Protein AF-A0A089NQ93-F1 (afdb_monomer_lite)

Organism: NCBI:txid693986

Radius of gyration: 28.41 Å; chains: 1; bounding box: 73×23×87 Å

Structure (mmCIF, N/CA/C/O backbone):
data_AF-A0A089NQ93-F1
#
_entry.id   AF-A0A089NQ93-F1
#
loop_
_atom_site.group_PDB
_atom_site.id
_atom_site.type_symbol
_atom_site.label_atom_id
_atom_site.label_alt_id
_atom_site.label_comp_id
_atom_site.label_asym_id
_atom_site.label_entity_id
_atom_site.label_seq_id
_atom_site.pdbx_PDB_ins_code
_atom_site.Cartn_x
_atom_site.Cartn_y
_atom_site.Cartn_z
_atom_site.occupancy
_atom_site.B_iso_or_equiv
_atom_site.auth_seq_id
_atom_site.auth_comp_id
_atom_site.auth_asym_id
_atom_site.auth_atom_id
_atom_site.pdbx_PDB_model_num
ATOM 1 N N . MET A 1 1 ? 27.176 -4.478 15.803 1.00 37.62 1 MET A N 1
ATOM 2 C CA . MET A 1 1 ? 27.170 -5.011 14.424 1.00 37.62 1 MET A CA 1
ATOM 3 C C . MET A 1 1 ? 25.732 -5.351 14.060 1.00 37.62 1 MET A C 1
ATOM 5 O O . MET A 1 1 ? 25.239 -6.373 14.512 1.00 37.62 1 MET A O 1
ATOM 9 N N . ALA A 1 2 ? 25.016 -4.459 13.369 1.00 42.62 2 ALA A N 1
ATOM 10 C CA . ALA A 1 2 ? 23.632 -4.714 12.964 1.00 42.62 2 ALA A CA 1
ATOM 11 C C . ALA A 1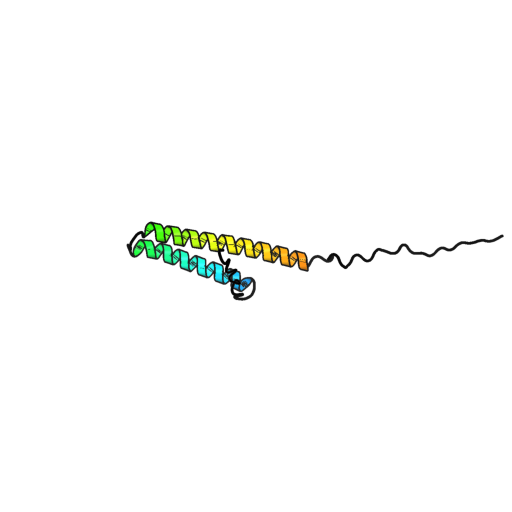 2 ? 23.646 -5.522 11.661 1.00 42.62 2 ALA A C 1
ATOM 13 O O . ALA A 1 2 ? 24.119 -5.026 10.639 1.00 42.62 2 ALA A O 1
ATOM 14 N N . SER A 1 3 ? 23.181 -6.773 11.705 1.00 39.16 3 SER A N 1
ATOM 15 C CA . SER A 1 3 ? 22.995 -7.586 10.506 1.00 39.16 3 SER A CA 1
ATOM 16 C C . SER A 1 3 ? 21.899 -6.950 9.658 1.00 39.16 3 SER A C 1
ATOM 18 O O . SER A 1 3 ? 20.719 -7.010 10.005 1.00 39.16 3 SER A O 1
ATOM 20 N N . VAL A 1 4 ? 22.282 -6.320 8.552 1.00 48.22 4 VAL A N 1
ATOM 21 C CA . VAL A 1 4 ? 21.338 -5.951 7.502 1.00 48.22 4 VAL A CA 1
ATOM 22 C C . VAL A 1 4 ? 20.959 -7.253 6.812 1.00 48.22 4 VAL A C 1
ATOM 24 O O . VAL A 1 4 ? 21.656 -7.719 5.913 1.00 48.22 4 VAL A O 1
ATOM 27 N N . THR A 1 5 ? 19.883 -7.886 7.273 1.00 48.00 5 THR A N 1
ATOM 28 C CA . THR A 1 5 ? 19.206 -8.916 6.494 1.00 48.00 5 THR A CA 1
ATOM 29 C C . THR A 1 5 ? 18.616 -8.213 5.281 1.00 48.00 5 THR A C 1
ATOM 31 O O . THR A 1 5 ? 17.551 -7.601 5.327 1.00 48.00 5 THR A O 1
ATOM 34 N N . LEU A 1 6 ? 19.373 -8.225 4.186 1.00 45.66 6 LEU A N 1
ATOM 35 C CA . LEU A 1 6 ? 18.878 -7.839 2.878 1.00 45.66 6 LEU A CA 1
ATOM 36 C C . LEU A 1 6 ? 17.927 -8.956 2.437 1.00 45.66 6 LEU A C 1
ATOM 38 O O . LEU A 1 6 ? 18.309 -9.851 1.689 1.00 45.66 6 LEU A O 1
ATOM 42 N N . GLU A 1 7 ? 16.718 -8.955 3.003 1.00 50.00 7 GLU A N 1
ATOM 43 C CA . GLU A 1 7 ? 15.612 -9.811 2.587 1.00 50.00 7 GLU A CA 1
ATOM 44 C C . GLU A 1 7 ? 15.480 -9.648 1.074 1.00 50.00 7 GLU A C 1
ATOM 46 O O . GLU A 1 7 ? 15.083 -8.591 0.575 1.00 50.00 7 GLU A O 1
ATOM 51 N N . LYS A 1 8 ? 15.904 -10.677 0.335 1.00 43.81 8 LYS A N 1
ATOM 52 C CA . LYS A 1 8 ? 15.746 -10.730 -1.112 1.00 43.81 8 LYS A CA 1
ATOM 53 C C . LYS A 1 8 ? 14.245 -10.599 -1.361 1.00 43.81 8 LYS A C 1
ATOM 55 O O . LYS A 1 8 ? 13.510 -11.477 -0.903 1.00 43.81 8 LYS A O 1
ATOM 60 N N . PRO A 1 9 ? 13.764 -9.530 -2.027 1.00 54.28 9 PRO A N 1
ATOM 61 C CA . PRO A 1 9 ? 12.345 -9.397 -2.296 1.00 54.28 9 PRO A CA 1
ATOM 62 C C . PRO A 1 9 ? 11.924 -10.658 -3.038 1.00 54.28 9 PRO A C 1
ATOM 64 O O . PRO A 1 9 ? 12.507 -10.970 -4.078 1.00 54.28 9 PRO A O 1
ATOM 67 N N . LEU A 1 10 ? 10.992 -11.420 -2.459 1.00 52.56 10 LEU A N 1
ATOM 68 C CA . LEU A 1 10 ? 10.421 -12.593 -3.107 1.00 52.56 10 LEU A CA 1
ATOM 69 C C . LEU A 1 10 ? 10.014 -12.165 -4.517 1.00 52.56 10 LEU A C 1
ATOM 71 O O . LEU A 1 10 ? 9.213 -11.240 -4.671 1.00 52.56 10 LEU A O 1
ATOM 75 N N . ASP A 1 11 ? 10.613 -12.784 -5.534 1.00 51.03 11 ASP A N 1
ATOM 76 C CA . ASP A 1 11 ? 10.306 -12.490 -6.930 1.00 51.03 11 ASP A CA 1
ATOM 77 C C . ASP A 1 11 ? 8.944 -13.111 -7.252 1.00 51.03 11 ASP A C 1
ATOM 79 O O . ASP A 1 11 ? 8.823 -14.180 -7.845 1.00 51.03 11 ASP A O 1
ATOM 83 N N . VAL A 1 12 ? 7.884 -12.480 -6.744 1.00 53.34 12 VAL A N 1
ATOM 84 C CA . VAL A 1 12 ? 6.493 -12.879 -6.959 1.00 53.34 12 VAL A CA 1
ATOM 85 C C . VAL A 1 12 ? 6.050 -12.397 -8.338 1.00 53.34 12 VAL A C 1
ATOM 87 O O . VAL A 1 12 ? 5.239 -11.481 -8.491 1.00 53.34 12 VAL A O 1
ATOM 90 N N . GLY A 1 13 ? 6.633 -13.033 -9.354 1.00 54.38 13 GLY A N 1
ATOM 91 C CA . GLY A 1 13 ? 6.341 -12.878 -10.773 1.00 54.38 13 GLY A CA 1
ATOM 92 C C . GLY A 1 13 ? 6.759 -11.536 -11.388 1.00 54.38 13 GLY A C 1
ATOM 93 O O . GLY A 1 13 ? 7.153 -10.585 -10.712 1.00 54.38 13 GLY A O 1
ATOM 94 N N . GLY A 1 14 ? 6.632 -11.464 -12.715 1.00 62.78 14 GLY A N 1
ATOM 95 C CA . GLY A 1 14 ? 7.024 -10.310 -13.520 1.00 62.78 14 GLY A CA 1
ATOM 96 C C . GLY A 1 14 ? 6.330 -8.974 -13.170 1.00 62.78 14 GLY A C 1
ATOM 97 O O . GLY A 1 14 ? 5.508 -8.860 -12.264 1.00 62.78 14 GLY A O 1
ATOM 98 N N . PRO A 1 15 ? 6.617 -7.898 -13.919 1.00 64.31 15 PRO A N 1
ATOM 99 C CA . PRO A 1 15 ? 6.168 -6.538 -13.586 1.00 64.31 15 PRO A CA 1
ATOM 100 C C . PRO A 1 15 ? 4.653 -6.380 -13.337 1.00 64.31 15 PRO A C 1
ATOM 102 O O . PRO A 1 15 ? 4.243 -5.581 -12.491 1.00 64.31 15 PRO A O 1
ATOM 105 N N . LEU A 1 16 ? 3.818 -7.157 -14.039 1.00 63.66 16 LEU A N 1
ATOM 106 C CA . LEU A 1 16 ? 2.360 -7.166 -13.867 1.00 63.66 16 LEU A CA 1
ATOM 107 C C . LEU A 1 16 ? 1.919 -7.758 -12.521 1.00 63.66 16 LEU A C 1
ATOM 109 O O . LEU A 1 16 ? 1.028 -7.192 -11.883 1.00 63.66 16 LEU A O 1
ATOM 113 N N . SER A 1 17 ? 2.552 -8.833 -12.047 1.00 78.50 17 SER A N 1
ATOM 114 C CA . SER A 1 17 ? 2.215 -9.423 -10.746 1.00 78.50 17 SER A CA 1
ATOM 115 C C . SER A 1 17 ? 2.703 -8.550 -9.593 1.00 78.50 17 SER A C 1
ATOM 117 O O . SER A 1 17 ? 1.980 -8.409 -8.609 1.00 78.50 17 SER A O 1
ATOM 119 N N . ARG A 1 18 ? 3.832 -7.840 -9.743 1.00 82.19 18 ARG A N 1
ATOM 120 C CA . ARG A 1 18 ? 4.275 -6.838 -8.752 1.00 82.19 18 ARG A CA 1
ATOM 121 C C . ARG A 1 18 ? 3.281 -5.686 -8.602 1.00 82.19 18 ARG A C 1
ATOM 123 O O . ARG A 1 18 ? 2.938 -5.303 -7.482 1.00 82.19 18 ARG A O 1
ATOM 130 N N . ARG A 1 19 ? 2.751 -5.163 -9.716 1.00 86.69 19 ARG A N 1
ATOM 131 C CA . ARG A 1 19 ? 1.696 -4.134 -9.682 1.00 86.69 19 ARG A CA 1
ATOM 132 C C . ARG A 1 19 ? 0.418 -4.664 -9.031 1.00 86.69 19 ARG A C 1
ATOM 134 O O . ARG A 1 19 ? -0.167 -3.971 -8.198 1.00 86.69 19 ARG A O 1
ATOM 141 N N . ALA A 1 20 ? -0.012 -5.871 -9.394 1.00 89.50 20 ALA A N 1
ATOM 142 C CA . ALA A 1 20 ? -1.207 -6.490 -8.828 1.00 89.50 20 ALA A CA 1
ATOM 143 C C . ALA A 1 20 ? -1.072 -6.716 -7.311 1.00 89.50 20 ALA A C 1
ATOM 145 O O . ALA A 1 20 ? -1.966 -6.331 -6.556 1.00 89.50 20 ALA A O 1
ATOM 146 N N . ALA A 1 21 ? 0.071 -7.237 -6.856 1.00 89.94 21 ALA A N 1
ATOM 147 C CA . ALA A 1 21 ? 0.378 -7.435 -5.441 1.00 89.94 21 ALA A CA 1
ATOM 148 C C . ALA A 1 21 ? 0.377 -6.112 -4.661 1.00 89.94 21 ALA A C 1
ATOM 150 O O . ALA A 1 21 ? -0.241 -6.013 -3.601 1.00 89.94 21 ALA A O 1
ATOM 151 N N . ALA A 1 22 ? 0.993 -5.058 -5.206 1.00 92.69 22 ALA A N 1
ATOM 152 C CA . ALA A 1 22 ? 0.975 -3.739 -4.579 1.00 92.69 22 ALA A CA 1
ATOM 153 C C . ALA A 1 22 ? -0.458 -3.201 -4.415 1.00 92.69 22 ALA A C 1
ATOM 155 O O . ALA A 1 22 ? -0.817 -2.702 -3.347 1.00 92.69 22 ALA A O 1
ATOM 156 N N . LEU A 1 23 ? -1.305 -3.339 -5.441 1.00 94.00 23 LEU A N 1
ATOM 157 C CA . LEU A 1 23 ? -2.710 -2.930 -5.366 1.00 94.00 23 LEU A CA 1
ATOM 158 C C . LEU A 1 23 ? -3.504 -3.761 -4.350 1.00 94.00 23 LEU A C 1
ATOM 160 O O . LEU A 1 23 ? -4.300 -3.192 -3.600 1.00 94.00 23 LEU A O 1
ATOM 164 N N . ALA A 1 24 ? -3.276 -5.074 -4.291 1.00 94.75 24 ALA A N 1
ATOM 165 C CA . ALA A 1 24 ? -3.900 -5.951 -3.304 1.00 94.75 24 ALA A CA 1
ATOM 166 C C . ALA A 1 24 ? -3.527 -5.535 -1.872 1.00 94.75 24 ALA A C 1
ATOM 168 O O . ALA A 1 24 ? -4.416 -5.307 -1.050 1.00 94.75 24 ALA A O 1
ATOM 169 N N . ASN A 1 25 ? -2.238 -5.303 -1.605 1.00 94.50 25 ASN A N 1
ATOM 170 C CA . ASN A 1 25 ? -1.746 -4.831 -0.308 1.00 94.50 25 ASN A CA 1
ATOM 171 C C . ASN A 1 25 ? -2.380 -3.496 0.091 1.00 94.50 25 ASN A C 1
ATOM 173 O O . ASN A 1 25 ? -2.831 -3.323 1.220 1.00 94.50 25 ASN A O 1
ATOM 177 N N . VAL A 1 26 ? -2.483 -2.548 -0.842 1.00 97.25 26 VAL A N 1
ATOM 178 C CA . VAL A 1 26 ? -3.115 -1.244 -0.585 1.00 97.25 26 VAL A CA 1
ATOM 179 C C . VAL A 1 26 ? -4.587 -1.395 -0.213 1.00 97.25 26 VAL A C 1
ATOM 181 O O . VAL A 1 26 ? -5.057 -0.721 0.706 1.00 97.25 26 VAL A O 1
ATOM 184 N N . ARG A 1 27 ? -5.326 -2.271 -0.905 1.00 97.44 27 ARG A N 1
ATOM 185 C CA . ARG A 1 27 ? -6.733 -2.555 -0.585 1.00 97.44 27 ARG A CA 1
ATOM 186 C C . ARG A 1 27 ? -6.854 -3.189 0.797 1.00 97.44 27 ARG A C 1
ATOM 188 O O . ARG A 1 27 ? -7.686 -2.736 1.582 1.00 97.44 27 ARG A O 1
ATOM 195 N N . TRP A 1 28 ? -5.989 -4.151 1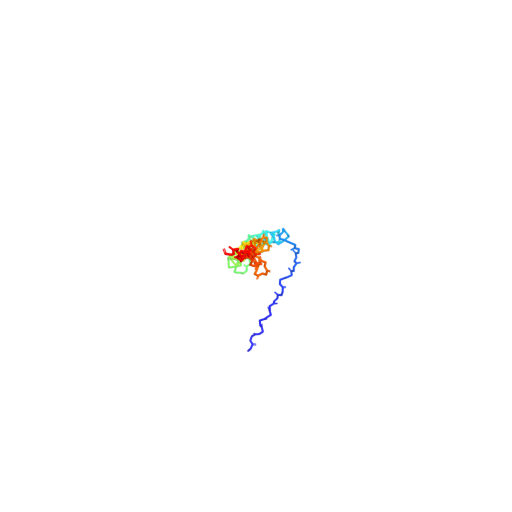.110 1.00 97.62 28 TRP A N 1
ATOM 196 C CA . TRP A 1 28 ? -5.945 -4.798 2.417 1.00 97.62 28 TRP A CA 1
ATOM 197 C C . TRP A 1 28 ? -5.655 -3.798 3.545 1.00 97.62 28 TRP A C 1
ATOM 199 O O . TRP A 1 28 ? -6.435 -3.701 4.488 1.00 97.62 28 TRP A O 1
ATOM 209 N N . PHE A 1 29 ? -4.622 -2.960 3.413 1.00 98.12 29 PHE A N 1
ATOM 210 C CA . PHE A 1 29 ? -4.295 -1.935 4.412 1.00 98.12 29 PHE A CA 1
ATOM 211 C C . PHE A 1 29 ? -5.414 -0.908 4.604 1.00 98.12 29 PHE A C 1
ATOM 213 O O . PHE A 1 29 ? -5.685 -0.481 5.726 1.00 98.12 29 PHE A O 1
ATOM 220 N N . ARG A 1 30 ? -6.093 -0.502 3.525 1.00 97.56 30 ARG A N 1
ATOM 221 C CA . ARG A 1 30 ? -7.254 0.391 3.635 1.00 97.56 30 ARG A CA 1
ATOM 222 C C . ARG A 1 30 ? -8.383 -0.279 4.409 1.00 97.56 30 ARG A C 1
ATOM 224 O O . ARG A 1 30 ? -8.916 0.345 5.322 1.00 97.56 30 ARG A O 1
ATOM 231 N N . ALA A 1 31 ? -8.717 -1.527 4.085 1.00 97.44 31 ALA A N 1
ATOM 232 C CA . ALA A 1 31 ? -9.731 -2.287 4.813 1.00 97.44 31 ALA A CA 1
ATOM 233 C C . ALA A 1 31 ? -9.359 -2.444 6.295 1.00 97.44 31 ALA A C 1
ATOM 235 O O . ALA A 1 31 ? -10.199 -2.221 7.164 1.00 97.44 31 ALA A O 1
ATOM 236 N N . LEU A 1 32 ? -8.086 -2.722 6.589 1.00 95.88 32 LEU A N 1
ATOM 237 C CA . LEU A 1 32 ? -7.565 -2.796 7.950 1.00 95.88 32 LEU A CA 1
ATOM 238 C C . LEU A 1 32 ? -7.724 -1.467 8.699 1.00 95.88 32 LEU A C 1
ATOM 240 O O . LEU A 1 32 ? -8.131 -1.470 9.855 1.00 95.88 32 LEU A O 1
ATOM 244 N N . ALA A 1 33 ? -7.461 -0.329 8.049 1.00 96.69 33 ALA A N 1
ATOM 245 C CA . ALA A 1 33 ? -7.649 0.985 8.659 1.00 96.69 33 ALA A CA 1
ATOM 246 C C . ALA A 1 33 ? -9.123 1.269 8.986 1.00 96.69 33 ALA A C 1
ATOM 248 O O . ALA A 1 33 ? -9.425 1.774 10.063 1.00 96.69 33 ALA A O 1
ATOM 249 N N . TRP A 1 34 ? -10.039 0.928 8.075 1.00 96.31 34 TRP A N 1
ATOM 250 C CA . TRP A 1 34 ? -11.482 1.048 8.310 1.00 96.31 34 TRP A CA 1
ATOM 251 C C . TRP A 1 34 ? -11.942 0.170 9.469 1.00 96.31 34 TRP A C 1
ATOM 253 O O . TRP A 1 34 ? -12.661 0.632 10.351 1.00 96.31 34 TRP A O 1
ATOM 263 N N . ARG A 1 35 ? -11.492 -1.084 9.484 1.00 95.25 35 ARG A N 1
ATOM 264 C CA . ARG A 1 35 ? -11.827 -2.042 10.531 1.00 95.25 35 ARG A CA 1
ATOM 265 C C . ARG A 1 35 ? -11.264 -1.619 11.890 1.00 95.25 35 ARG A C 1
ATOM 267 O O . ARG A 1 35 ? -11.993 -1.625 12.871 1.00 95.25 35 ARG A O 1
ATOM 274 N N . ALA A 1 36 ? -10.024 -1.132 11.939 1.00 95.56 36 ALA A N 1
ATOM 275 C CA . ALA A 1 36 ? -9.403 -0.649 13.170 1.00 95.56 36 ALA A CA 1
ATOM 276 C C . ALA A 1 36 ? -10.188 0.487 13.845 1.00 95.56 36 ALA A C 1
ATOM 278 O O . ALA A 1 36 ? -10.159 0.569 15.070 1.00 95.56 36 ALA A O 1
ATOM 279 N N . LEU A 1 37 ? -10.871 1.335 13.066 1.00 94.06 37 LEU A N 1
ATOM 280 C CA . LEU A 1 37 ? -11.721 2.408 13.589 1.00 94.06 37 LEU A CA 1
ATOM 281 C C . LEU A 1 37 ? -13.094 1.919 14.058 1.00 94.06 37 LEU A C 1
ATOM 283 O O . LEU A 1 37 ? -13.666 2.527 14.954 1.00 94.06 37 LEU A O 1
ATOM 287 N N . ARG A 1 38 ? -13.626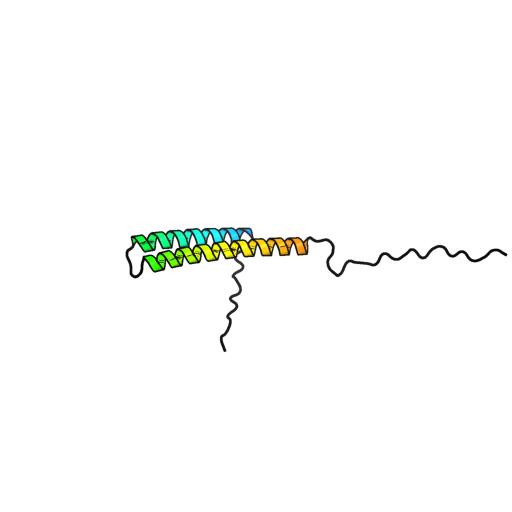 0.842 13.468 1.00 93.88 38 ARG A N 1
ATOM 288 C CA . ARG A 1 38 ? -14.934 0.282 13.846 1.00 93.88 38 ARG A CA 1
ATOM 289 C C . ARG A 1 38 ? -14.861 -0.641 15.049 1.00 93.88 38 ARG A C 1
ATOM 291 O O . ARG A 1 38 ? -15.748 -0.603 15.889 1.00 93.88 38 ARG A O 1
ATOM 298 N N . ASP A 1 39 ? -13.798 -1.431 15.141 1.00 91.56 39 ASP A N 1
ATOM 299 C CA . ASP A 1 39 ? -13.652 -2.443 16.187 1.00 91.56 39 ASP A CA 1
ATOM 300 C C . ASP A 1 39 ? -13.356 -1.813 17.568 1.00 91.56 39 ASP A C 1
ATOM 302 O O . ASP A 1 39 ? -13.331 -2.521 18.568 1.00 91.56 39 ASP A O 1
ATOM 306 N N . GLY A 1 40 ? -13.080 -0.501 17.648 1.00 84.62 40 GLY A N 1
ATOM 307 C CA . GLY A 1 40 ? -12.913 0.240 18.912 1.00 84.62 40 GLY A CA 1
ATOM 308 C C . GLY A 1 40 ? -11.721 -0.180 19.787 1.00 84.62 40 GLY A C 1
ATOM 309 O O . GLY A 1 40 ? -11.517 0.377 20.861 1.00 84.62 40 GLY A O 1
ATOM 310 N N . GLY A 1 41 ? -10.912 -1.149 19.346 1.00 87.00 41 GLY A N 1
ATOM 311 C CA . GLY A 1 41 ? -9.803 -1.693 20.129 1.00 87.00 41 GLY A CA 1
ATOM 312 C C . GLY A 1 41 ? -8.704 -0.665 20.445 1.00 87.00 41 GLY A C 1
ATOM 313 O O . GLY A 1 41 ? -8.616 0.386 19.809 1.00 87.00 41 GLY A O 1
ATOM 314 N N . PRO A 1 42 ? -7.750 -0.993 21.327 1.00 92.88 42 PRO A N 1
ATOM 315 C CA . PRO A 1 42 ? -6.815 -0.030 21.923 1.00 92.88 42 PRO A CA 1
ATOM 316 C C . PRO A 1 42 ? -6.035 0.784 20.883 1.00 92.88 42 PRO A C 1
ATOM 318 O O . PRO A 1 42 ? -5.478 0.205 19.960 1.00 92.88 42 PRO A O 1
ATOM 321 N N . ARG A 1 43 ? -5.935 2.112 21.017 1.00 94.31 43 ARG A N 1
ATOM 322 C CA . ARG A 1 43 ? -5.212 2.975 20.050 1.00 94.31 43 ARG A CA 1
ATOM 323 C C . ARG A 1 43 ? -5.707 2.817 18.594 1.00 94.31 43 ARG A C 1
ATOM 325 O O . ARG A 1 43 ? -4.905 2.829 17.656 1.00 94.31 43 ARG A O 1
ATOM 332 N N . ALA A 1 44 ? -7.018 2.649 18.402 1.00 95.12 44 ALA A N 1
ATOM 333 C CA . ALA A 1 44 ? -7.673 2.489 17.098 1.00 95.12 44 ALA A CA 1
ATOM 334 C C . ALA A 1 44 ? -7.207 3.508 16.047 1.00 95.12 44 ALA A C 1
ATOM 336 O O . ALA A 1 44 ? -6.824 3.125 14.939 1.00 95.12 44 ALA A O 1
ATOM 337 N N . GLU A 1 45 ? -7.164 4.788 16.416 1.00 95.06 45 GLU A N 1
ATOM 338 C CA . GLU A 1 45 ? -6.737 5.875 15.533 1.00 95.06 45 GLU A CA 1
ATOM 339 C C . GLU A 1 45 ? -5.295 5.709 15.050 1.00 95.06 45 GLU A C 1
ATOM 341 O O . GLU A 1 45 ? -5.031 5.812 13.851 1.00 95.06 45 GLU A O 1
ATOM 346 N N . LEU A 1 46 ? -4.369 5.375 15.958 1.00 96.75 46 LEU A N 1
ATOM 347 C CA . LEU A 1 46 ? -2.961 5.163 15.624 1.00 96.75 46 LEU A CA 1
ATOM 348 C C . LEU A 1 46 ? -2.784 3.969 14.683 1.00 96.75 46 LEU A C 1
ATOM 350 O O . LEU A 1 46 ? -2.038 4.064 13.710 1.00 96.75 46 LEU A O 1
ATOM 354 N N . ARG A 1 47 ? -3.485 2.853 14.927 1.00 96.12 47 ARG A N 1
ATOM 355 C CA . ARG A 1 47 ? -3.440 1.690 14.025 1.00 96.12 47 ARG A CA 1
ATOM 356 C C . ARG A 1 47 ? -4.004 2.022 12.649 1.00 96.12 47 ARG A C 1
ATOM 358 O O . ARG A 1 47 ? -3.413 1.644 11.641 1.00 96.12 47 ARG A O 1
ATOM 365 N N . ALA A 1 48 ? -5.114 2.755 12.595 1.00 97.50 48 ALA A N 1
ATOM 366 C CA . ALA A 1 48 ? -5.701 3.186 11.335 1.00 97.50 48 ALA A CA 1
ATOM 367 C C . ALA A 1 48 ? -4.772 4.144 10.575 1.00 97.50 48 ALA A C 1
ATOM 369 O O . ALA A 1 48 ? -4.593 4.007 9.364 1.00 97.50 48 ALA A O 1
ATOM 370 N N . ALA A 1 49 ? -4.137 5.087 11.274 1.00 97.81 49 ALA A N 1
ATOM 371 C CA . ALA A 1 49 ? -3.136 5.981 10.704 1.00 97.81 49 ALA A CA 1
ATOM 372 C C . ALA A 1 49 ? -1.914 5.209 10.183 1.00 97.81 49 ALA A C 1
ATOM 374 O O . ALA A 1 49 ? -1.487 5.444 9.052 1.00 97.81 49 ALA A O 1
ATOM 375 N N . ASN A 1 50 ? -1.406 4.243 10.953 1.00 97.38 50 ASN A N 1
ATOM 376 C CA . ASN A 1 50 ? -0.295 3.382 10.552 1.00 97.38 50 ASN A CA 1
ATOM 377 C C . ASN A 1 50 ? -0.647 2.565 9.299 1.00 97.38 50 ASN A C 1
ATOM 379 O O . ASN A 1 50 ? 0.084 2.618 8.313 1.00 97.38 50 ASN A O 1
ATOM 383 N N . ALA A 1 51 ? -1.812 1.914 9.265 1.00 97.75 51 ALA A N 1
ATOM 384 C CA . ALA A 1 51 ? -2.260 1.158 8.097 1.00 97.75 51 ALA A CA 1
ATOM 385 C C . ALA A 1 51 ? -2.410 2.049 6.846 1.00 97.75 51 ALA A C 1
ATOM 387 O O . ALA A 1 51 ? -1.981 1.679 5.751 1.00 97.75 51 ALA A O 1
ATOM 388 N N . ARG A 1 52 ? -2.933 3.276 6.990 1.00 98.25 52 ARG A N 1
ATOM 389 C CA . ARG A 1 52 ? -2.960 4.258 5.888 1.00 98.25 52 ARG A CA 1
ATOM 390 C C . ARG A 1 52 ? -1.552 4.665 5.446 1.00 98.25 52 ARG A C 1
ATOM 392 O O . ARG A 1 52 ? -1.317 4.813 4.246 1.00 98.25 52 ARG A O 1
ATOM 399 N N . ALA A 1 53 ? -0.622 4.850 6.380 1.00 98.50 53 ALA A N 1
ATOM 400 C CA . ALA A 1 53 ? 0.771 5.159 6.070 1.00 98.50 53 ALA A CA 1
ATOM 401 C C . ALA A 1 53 ? 1.445 4.001 5.318 1.00 98.50 53 ALA A C 1
ATOM 403 O O . ALA A 1 53 ? 2.051 4.239 4.274 1.00 98.50 53 ALA A O 1
ATOM 404 N N . ALA A 1 54 ? 1.251 2.757 5.761 1.00 97.75 54 ALA A N 1
ATOM 405 C CA . ALA A 1 54 ? 1.736 1.559 5.083 1.00 97.75 54 ALA A CA 1
ATOM 406 C C . ALA A 1 54 ? 1.205 1.468 3.642 1.00 97.75 54 ALA A C 1
ATOM 408 O O . ALA A 1 54 ? 1.987 1.305 2.706 1.00 97.75 54 ALA A O 1
ATOM 409 N N . ALA A 1 55 ? -0.095 1.709 3.426 1.00 97.31 55 ALA A N 1
ATOM 410 C CA . ALA A 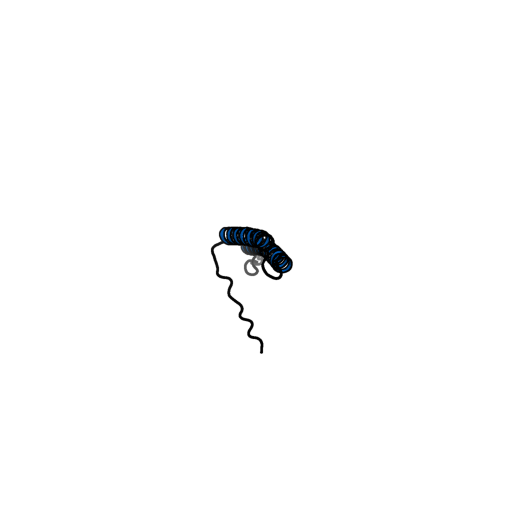1 55 ? -0.672 1.768 2.080 1.00 97.31 55 ALA A CA 1
ATOM 411 C C . ALA A 1 55 ? 0.017 2.821 1.187 1.00 97.31 55 ALA A C 1
ATOM 413 O O . ALA A 1 55 ? 0.279 2.576 0.008 1.00 97.31 55 ALA A O 1
ATOM 414 N N . ARG A 1 56 ? 0.341 4.000 1.738 1.00 97.88 56 ARG A N 1
ATOM 415 C CA . ARG A 1 56 ? 1.070 5.052 1.006 1.00 97.88 56 ARG A CA 1
ATOM 416 C C . ARG A 1 56 ? 2.504 4.633 0.687 1.00 97.88 56 ARG A C 1
ATOM 418 O O . ARG A 1 56 ? 2.973 4.939 -0.407 1.00 97.88 56 ARG A O 1
ATOM 425 N N . ILE A 1 57 ? 3.190 3.961 1.611 1.00 97.06 57 ILE A N 1
ATOM 426 C CA . ILE A 1 57 ? 4.552 3.452 1.403 1.00 97.06 57 ILE A CA 1
ATOM 427 C C . ILE A 1 57 ? 4.557 2.432 0.261 1.00 97.06 57 ILE A C 1
ATOM 429 O O . ILE A 1 57 ? 5.330 2.603 -0.678 1.00 97.06 57 ILE A O 1
ATOM 433 N N . VAL A 1 58 ? 3.637 1.461 0.273 1.00 94.31 58 VAL A N 1
ATOM 434 C CA . VAL A 1 58 ? 3.510 0.449 -0.792 1.00 94.31 58 VAL A CA 1
ATOM 435 C C . VAL A 1 58 ? 3.273 1.096 -2.158 1.00 94.31 58 VAL A C 1
ATOM 437 O O . VAL A 1 58 ? 3.963 0.762 -3.118 1.00 94.31 58 VAL A O 1
ATOM 440 N N . LEU A 1 59 ? 2.356 2.068 -2.260 1.00 93.25 59 LEU A N 1
ATOM 441 C CA . LEU A 1 59 ? 2.114 2.778 -3.526 1.00 93.25 59 LEU A CA 1
ATOM 442 C C . LEU A 1 59 ? 3.350 3.529 -4.023 1.00 93.25 59 LEU A C 1
ATOM 444 O O . LEU A 1 59 ? 3.660 3.501 -5.214 1.00 93.25 59 LEU A O 1
ATOM 448 N N . ARG A 1 60 ? 4.050 4.224 -3.121 1.00 96.31 60 ARG A N 1
ATOM 449 C CA . ARG A 1 60 ? 5.270 4.959 -3.469 1.00 96.31 60 ARG A CA 1
ATOM 450 C C . ARG A 1 60 ? 6.367 4.010 -3.932 1.00 96.31 60 ARG A C 1
ATOM 452 O O . ARG A 1 60 ? 7.041 4.331 -4.905 1.00 96.31 60 ARG A O 1
ATOM 459 N N . GLN A 1 61 ? 6.521 2.865 -3.270 1.00 93.50 61 GLN A N 1
ATOM 460 C CA . GLN A 1 61 ? 7.504 1.863 -3.657 1.00 93.50 61 GLN A CA 1
ATOM 461 C C . GLN A 1 61 ? 7.186 1.281 -5.033 1.00 93.50 61 GLN A C 1
ATOM 463 O O . GLN A 1 61 ? 8.018 1.370 -5.925 1.00 93.50 61 GLN A O 1
ATOM 468 N N . ALA A 1 62 ? 5.945 0.846 -5.260 1.00 92.38 62 ALA A N 1
ATOM 469 C CA . ALA A 1 62 ? 5.526 0.313 -6.554 1.00 92.38 62 ALA A CA 1
ATOM 470 C C . ALA A 1 62 ? 5.723 1.317 -7.706 1.00 92.38 62 ALA A C 1
ATOM 472 O O . ALA A 1 62 ? 6.090 0.931 -8.815 1.00 92.38 62 ALA A O 1
ATOM 473 N N . LYS A 1 63 ? 5.521 2.619 -7.452 1.00 93.06 63 LYS A N 1
ATOM 474 C CA . LYS A 1 63 ? 5.816 3.670 -8.438 1.00 93.06 63 LYS A CA 1
ATOM 475 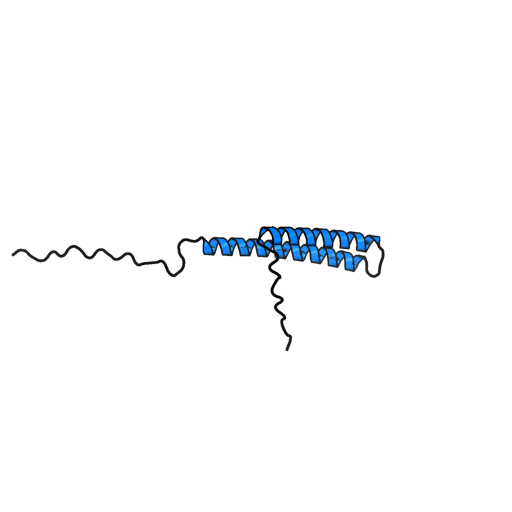C C . LYS A 1 63 ? 7.312 3.755 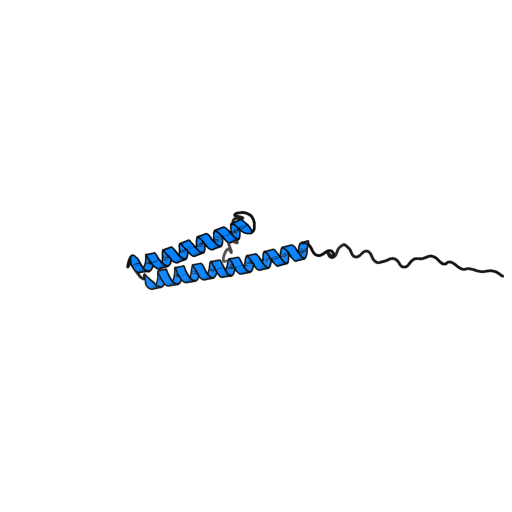-8.751 1.00 93.06 63 LYS A C 1
ATOM 477 O O . LYS A 1 63 ? 7.668 3.897 -9.917 1.00 93.06 63 LYS A O 1
ATOM 482 N N . ARG A 1 64 ? 8.181 3.680 -7.737 1.00 94.19 64 ARG A N 1
ATOM 483 C CA . ARG A 1 64 ? 9.639 3.668 -7.940 1.00 94.19 64 ARG A CA 1
ATOM 484 C C . ARG A 1 64 ? 10.078 2.430 -8.706 1.00 94.19 64 ARG A C 1
ATOM 486 O O . ARG A 1 64 ? 10.806 2.570 -9.679 1.00 94.19 64 ARG A O 1
ATOM 493 N N . ASP A 1 65 ? 9.574 1.261 -8.333 1.00 90.31 65 ASP A N 1
ATOM 494 C CA . ASP A 1 65 ? 9.914 0.001 -8.995 1.00 90.31 65 ASP A CA 1
ATOM 495 C C . ASP A 1 65 ? 9.510 0.023 -10.475 1.00 90.31 65 ASP A C 1
ATOM 497 O O . ASP A 1 65 ? 10.265 -0.427 -11.333 1.00 90.31 65 ASP A O 1
ATOM 501 N N . ALA A 1 66 ? 8.350 0.608 -10.797 1.00 90.19 66 ALA A N 1
ATOM 502 C CA . ALA A 1 66 ? 7.913 0.790 -12.179 1.00 90.19 66 ALA A CA 1
ATOM 503 C C . ALA A 1 66 ? 8.844 1.719 -12.977 1.00 90.19 66 ALA A C 1
ATOM 505 O O . ALA A 1 66 ? 9.145 1.431 -14.135 1.00 90.19 66 ALA A O 1
ATOM 506 N N . LEU A 1 67 ? 9.324 2.811 -12.369 1.00 93.38 67 LEU A N 1
ATOM 507 C CA . LEU A 1 67 ? 10.296 3.708 -13.002 1.00 93.38 67 LEU A CA 1
ATOM 508 C C . LEU A 1 67 ? 11.636 3.005 -13.235 1.00 93.38 67 LEU A C 1
ATOM 510 O O . LEU A 1 67 ? 12.171 3.076 -14.336 1.00 93.38 67 LEU A O 1
ATOM 514 N N . VAL A 1 68 ? 12.145 2.284 -12.232 1.00 91.56 68 VAL A N 1
ATOM 515 C CA . VAL A 1 68 ? 13.395 1.518 -12.342 1.00 91.56 68 VAL A CA 1
ATOM 516 C C . VAL A 1 68 ? 13.284 0.454 -13.430 1.00 91.56 68 VAL A C 1
ATOM 518 O O . VAL A 1 68 ? 14.176 0.349 -14.263 1.00 91.56 68 VAL A O 1
ATOM 521 N N . ALA A 1 69 ? 12.176 -0.288 -13.484 1.00 88.94 69 ALA A N 1
ATOM 522 C CA . ALA A 1 69 ? 11.947 -1.284 -14.527 1.00 88.94 69 ALA A CA 1
ATOM 523 C C . ALA A 1 69 ? 11.900 -0.657 -15.930 1.00 88.94 69 ALA A C 1
ATOM 525 O O . ALA A 1 69 ? 12.429 -1.234 -16.877 1.00 88.94 69 ALA A O 1
ATOM 526 N N . CYS A 1 70 ? 11.301 0.530 -16.062 1.00 88.56 70 CYS A N 1
ATOM 527 C CA . CYS A 1 70 ? 11.270 1.272 -17.320 1.00 88.56 70 CYS A CA 1
ATOM 528 C C . CYS A 1 70 ? 12.680 1.693 -17.762 1.00 88.56 70 CYS A C 1
ATOM 530 O O . CYS A 1 70 ? 13.070 1.424 -18.895 1.00 88.56 70 CYS A O 1
ATOM 532 N N . LEU A 1 71 ? 13.464 2.289 -16.859 1.00 91.75 71 LEU A N 1
ATOM 533 C CA . LEU A 1 71 ? 14.837 2.715 -17.142 1.00 91.75 71 LEU A CA 1
ATOM 534 C C . LEU A 1 71 ? 15.753 1.529 -17.461 1.00 91.75 71 LEU A C 1
ATOM 536 O O . LEU A 1 71 ? 16.521 1.592 -18.414 1.00 91.75 71 LEU A O 1
ATOM 540 N N . ALA A 1 72 ? 15.641 0.433 -16.707 1.00 89.81 72 ALA A N 1
ATOM 541 C CA . ALA A 1 72 ? 16.396 -0.788 -16.969 1.00 89.81 72 ALA A CA 1
ATOM 542 C C . ALA A 1 72 ? 16.077 -1.354 -18.358 1.00 89.81 72 ALA A C 1
ATOM 544 O O . ALA A 1 72 ? 16.983 -1.731 -19.094 1.00 89.81 72 ALA A O 1
ATOM 545 N N . ARG A 1 73 ? 14.797 -1.356 -18.749 1.00 88.06 73 ARG A N 1
ATOM 546 C CA . ARG A 1 73 ? 14.379 -1.788 -20.084 1.00 88.06 73 ARG A CA 1
ATOM 547 C C . ARG A 1 73 ? 14.940 -0.880 -21.183 1.00 88.06 73 ARG A C 1
ATOM 549 O O . ARG A 1 73 ? 15.501 -1.393 -22.140 1.00 88.06 73 ARG A O 1
ATOM 556 N N . GLN A 1 74 ? 14.866 0.442 -21.018 1.00 89.88 74 GLN A N 1
ATOM 557 C CA . GLN A 1 74 ? 15.446 1.397 -21.974 1.00 89.88 74 GLN A CA 1
ATOM 558 C C . GLN A 1 74 ? 16.966 1.234 -22.110 1.00 89.88 74 GLN A C 1
ATOM 560 O O . GLN A 1 74 ? 17.495 1.308 -23.214 1.00 89.88 74 GLN A O 1
ATOM 565 N N . ALA A 1 75 ? 17.671 0.983 -21.004 1.00 89.06 75 ALA A N 1
ATOM 566 C CA . ALA A 1 75 ? 19.112 0.749 -21.023 1.00 89.06 75 ALA A CA 1
ATOM 567 C C . ALA A 1 75 ? 19.486 -0.527 -21.796 1.00 89.06 75 ALA A C 1
ATOM 569 O O . ALA A 1 75 ? 20.502 -0.541 -22.483 1.00 89.06 75 ALA A O 1
ATOM 570 N N . LEU A 1 76 ? 18.659 -1.574 -21.708 1.00 88.56 76 LEU A N 1
ATOM 571 C CA . LEU A 1 76 ? 18.841 -2.818 -22.461 1.00 88.56 76 LEU A CA 1
ATOM 572 C C . LEU A 1 76 ? 18.476 -2.677 -23.949 1.00 88.56 76 LEU A C 1
ATOM 574 O O . LEU A 1 76 ? 19.049 -3.374 -24.778 1.00 88.56 76 LEU A O 1
ATOM 578 N N . GLU A 1 77 ? 17.531 -1.797 -24.289 1.00 83.69 77 GLU A N 1
ATOM 579 C CA . GLU A 1 77 ? 17.050 -1.573 -25.663 1.00 83.69 77 GLU A CA 1
ATOM 580 C C . GLU A 1 77 ? 17.871 -0.519 -26.440 1.00 83.69 77 GLU A C 1
ATOM 582 O O . GLU A 1 77 ? 17.711 -0.393 -27.654 1.00 83.69 77 GLU A O 1
ATOM 587 N N . SER A 1 78 ? 18.762 0.235 -25.783 1.00 68.69 78 SER A N 1
ATOM 588 C CA . SER A 1 78 ? 19.599 1.244 -26.448 1.00 68.69 78 SER A CA 1
ATOM 589 C C . SER A 1 78 ? 20.669 0.577 -27.343 1.00 68.69 78 SER A C 1
ATOM 591 O O . SER A 1 78 ? 21.515 -0.148 -26.811 1.00 68.69 78 SER A O 1
ATOM 593 N N . PRO A 1 79 ? 20.713 0.826 -28.674 1.00 54.75 79 PRO A N 1
ATOM 594 C CA . PRO A 1 79 ? 21.600 0.128 -29.621 1.00 54.75 79 PRO A CA 1
ATOM 595 C C . PRO A 1 79 ? 23.095 0.507 -29.534 1.00 54.75 79 PRO A C 1
ATOM 597 O O . PRO A 1 79 ? 23.841 0.367 -30.498 1.00 54.75 79 PRO A O 1
ATOM 600 N N . GLY A 1 80 ? 23.564 0.987 -28.383 1.00 59.47 80 GLY A N 1
ATOM 601 C CA . GLY A 1 80 ? 24.922 1.487 -28.179 1.00 59.47 80 GLY A CA 1
ATOM 602 C C . GLY A 1 80 ? 25.456 1.145 -26.795 1.00 59.47 80 GLY A C 1
ATOM 603 O O . GLY A 1 80 ? 25.813 2.035 -26.028 1.00 59.47 80 GLY A O 1
ATOM 604 N N . GLY A 1 81 ? 25.498 -0.142 -26.450 1.00 49.84 81 GLY A N 1
ATOM 605 C CA . GLY A 1 81 ? 26.296 -0.594 -25.311 1.00 49.84 81 GLY A CA 1
ATOM 606 C C . GLY A 1 81 ? 27.790 -0.281 -25.533 1.00 49.84 81 GLY A C 1
ATOM 607 O O . GLY A 1 81 ? 28.232 -0.235 -26.685 1.00 49.84 81 GLY A O 1
ATOM 608 N N . PRO A 1 82 ? 28.603 -0.114 -24.471 1.00 55.34 82 PRO A N 1
ATOM 609 C CA . PRO A 1 82 ? 30.018 0.291 -24.551 1.00 55.34 82 PRO A CA 1
ATOM 610 C C . PRO A 1 82 ? 30.961 -0.697 -25.275 1.00 55.34 82 PRO A C 1
ATOM 612 O O . PRO A 1 82 ? 32.174 -0.530 -25.233 1.00 55.34 82 PRO A O 1
ATOM 615 N N . LEU A 1 83 ? 30.425 -1.710 -25.959 1.00 56.44 83 LEU A N 1
ATOM 616 C CA . LEU A 1 83 ? 31.167 -2.729 -26.703 1.00 56.44 83 LEU A CA 1
ATOM 617 C C . LEU A 1 83 ? 30.940 -2.683 -28.224 1.00 56.44 83 LEU A C 1
ATOM 619 O O . LEU A 1 83 ? 31.586 -3.444 -28.938 1.00 56.44 83 LEU A O 1
ATOM 623 N N . HIS A 1 84 ? 30.073 -1.804 -28.748 1.00 52.28 84 HIS A N 1
ATOM 624 C CA . HIS A 1 84 ? 29.800 -1.746 -30.193 1.00 52.28 84 HIS A CA 1
ATOM 625 C C . HIS A 1 84 ? 30.013 -0.363 -30.816 1.00 52.28 84 HIS A C 1
ATOM 627 O O . HIS A 1 84 ? 29.174 0.157 -31.544 1.00 52.28 84 HIS A O 1
ATOM 633 N N . ARG A 1 85 ? 31.184 0.225 -30.561 1.00 48.94 85 ARG A N 1
ATOM 634 C CA . ARG A 1 85 ? 31.747 1.250 -31.445 1.00 48.94 85 ARG A CA 1
ATOM 635 C C . ARG A 1 85 ? 32.996 0.674 -32.097 1.00 48.94 85 ARG A C 1
ATOM 637 O O . ARG A 1 85 ? 34.103 0.863 -31.605 1.00 48.94 85 ARG A O 1
ATOM 644 N N . ALA A 1 86 ? 32.807 -0.079 -33.178 1.00 56.06 86 ALA A N 1
ATOM 645 C CA . ALA A 1 86 ? 33.906 -0.295 -34.108 1.00 56.06 86 ALA A CA 1
ATOM 646 C C . ALA A 1 86 ? 34.257 1.081 -34.705 1.00 56.06 86 ALA A C 1
ATOM 648 O O . ALA A 1 86 ? 33.342 1.786 -35.131 1.00 56.06 86 ALA A O 1
ATOM 649 N N . PRO A 1 87 ? 35.524 1.522 -34.675 1.00 56.94 87 PRO A N 1
ATOM 650 C CA . PRO A 1 87 ? 35.899 2.753 -35.347 1.00 56.94 87 PRO A CA 1
ATOM 651 C C . PRO A 1 87 ? 35.739 2.539 -36.852 1.00 56.94 87 PRO A C 1
ATOM 653 O O . PRO A 1 87 ? 36.281 1.573 -37.397 1.00 56.94 87 PRO A O 1
ATOM 656 N N . ASP A 1 88 ? 35.009 3.440 -37.507 1.00 59.22 88 ASP A N 1
ATOM 657 C CA . ASP A 1 88 ? 35.027 3.562 -38.960 1.00 59.22 88 ASP A CA 1
ATOM 658 C C . ASP A 1 88 ? 36.493 3.673 -39.395 1.00 59.22 88 ASP A C 1
ATOM 660 O O . ASP A 1 88 ? 37.189 4.639 -39.069 1.00 59.22 88 ASP A O 1
ATOM 664 N N . ARG A 1 89 ? 37.004 2.632 -40.063 1.00 55.09 89 ARG A N 1
ATOM 665 C CA . ARG A 1 89 ? 38.334 2.690 -40.668 1.00 55.09 89 ARG A CA 1
ATOM 666 C C . ARG A 1 89 ? 38.263 3.715 -41.798 1.00 55.09 89 ARG A C 1
ATOM 668 O O . ARG A 1 89 ? 37.446 3.521 -42.698 1.00 55.09 89 ARG A O 1
ATOM 675 N N . PRO A 1 90 ? 39.121 4.747 -41.827 1.00 51.75 90 PRO A N 1
ATOM 676 C CA . PRO A 1 90 ? 39.292 5.508 -43.049 1.00 51.75 90 PRO A CA 1
ATOM 677 C C . PRO A 1 90 ? 39.864 4.565 -44.112 1.00 51.75 90 PRO A C 1
ATOM 679 O O . PRO A 1 90 ? 40.849 3.859 -43.883 1.00 51.75 90 PRO A O 1
ATOM 682 N N . SER A 1 91 ? 39.194 4.525 -45.256 1.00 54.28 91 SER A N 1
ATOM 683 C CA . SER A 1 91 ? 39.573 3.797 -46.459 1.00 54.28 91 SER A CA 1
ATOM 684 C C . SER A 1 91 ? 40.992 4.178 -46.896 1.00 54.28 91 SER A C 1
ATOM 686 O O . SER A 1 91 ? 41.211 5.210 -47.522 1.00 54.28 91 SER A O 1
ATOM 688 N N . GLN A 1 92 ? 41.967 3.332 -46.547 1.00 57.09 92 GLN A N 1
ATOM 689 C CA . GLN A 1 92 ? 43.256 3.258 -47.230 1.00 57.09 92 GLN A CA 1
ATOM 690 C C . GLN A 1 92 ? 42.997 2.761 -48.651 1.00 57.09 92 GLN A C 1
ATOM 692 O O . GLN A 1 92 ? 42.646 1.599 -48.848 1.00 57.09 92 GLN A O 1
ATOM 697 N N . GLY A 1 93 ? 43.154 3.643 -49.629 1.00 58.72 93 GLY A N 1
ATOM 698 C CA . GLY A 1 93 ? 43.013 3.291 -51.032 1.00 58.72 93 GLY A CA 1
ATOM 699 C C . GLY A 1 93 ? 42.976 4.530 -51.902 1.00 58.72 93 GLY A C 1
ATOM 700 O O . GLY A 1 93 ? 41.912 4.891 -52.369 1.00 58.72 93 GLY A O 1
ATOM 701 N N . ASP A 1 94 ? 44.123 5.192 -52.030 1.00 53.22 94 ASP A N 1
ATOM 702 C CA . ASP A 1 94 ? 44.587 5.736 -53.309 1.00 53.22 94 ASP A CA 1
ATOM 703 C C . ASP A 1 94 ? 46.088 6.001 -53.186 1.00 53.22 94 ASP A C 1
ATOM 705 O O . ASP A 1 94 ? 46.590 7.093 -52.921 1.00 53.22 94 ASP A O 1
ATOM 709 N N . THR A 1 95 ? 46.820 4.898 -53.320 1.00 58.22 95 THR A N 1
ATOM 710 C CA . THR A 1 95 ? 48.211 4.898 -53.743 1.00 58.22 95 THR A CA 1
ATOM 711 C C . THR A 1 95 ? 48.273 5.526 -55.131 1.00 58.22 95 THR A C 1
ATOM 713 O O . THR A 1 95 ? 47.905 4.886 -56.111 1.00 58.22 95 THR A O 1
ATOM 716 N N . VAL A 1 96 ? 48.786 6.749 -55.234 1.00 59.19 96 VAL A N 1
ATOM 717 C CA . VAL A 1 96 ? 49.323 7.251 -56.501 1.00 59.19 96 VAL A CA 1
ATOM 718 C C . VAL A 1 96 ? 50.786 7.598 -56.279 1.00 59.19 96 VAL A C 1
ATOM 720 O O . VAL A 1 96 ? 51.136 8.599 -55.661 1.00 59.19 96 VAL A O 1
ATOM 723 N N . ALA A 1 97 ? 51.640 6.714 -56.774 1.00 56.72 97 ALA A N 1
ATOM 724 C CA . ALA A 1 97 ? 53.049 6.955 -57.032 1.00 56.72 97 ALA A CA 1
ATOM 725 C C . ALA A 1 97 ? 53.317 6.548 -58.498 1.00 56.72 97 ALA A C 1
ATOM 727 O O . ALA A 1 97 ? 52.490 5.874 -59.113 1.00 56.72 97 ALA A O 1
ATOM 728 N N . PRO A 1 98 ? 54.441 6.957 -59.089 1.00 57.69 98 PRO A N 1
ATOM 729 C CA . PRO A 1 98 ? 54.564 8.141 -59.925 1.00 57.69 98 PRO A CA 1
ATOM 730 C C . PRO A 1 98 ? 54.717 7.769 -61.410 1.00 57.69 98 PRO A C 1
ATOM 732 O O . PRO A 1 98 ? 55.117 6.656 -61.747 1.00 57.69 98 PRO A O 1
ATOM 735 N N . LEU A 1 99 ? 54.483 8.720 -62.315 1.00 51.03 99 LEU A N 1
ATOM 736 C CA . LEU A 1 99 ? 54.885 8.591 -63.717 1.00 51.03 99 LEU A CA 1
ATOM 737 C C . LEU A 1 99 ? 55.752 9.787 -64.117 1.00 51.03 99 LEU A C 1
ATOM 739 O O . LEU A 1 99 ? 55.232 10.873 -64.329 1.00 51.03 99 LEU A O 1
ATOM 743 N N . ARG A 1 100 ? 57.057 9.482 -64.172 1.00 52.03 100 ARG A N 1
ATOM 744 C CA . ARG A 1 100 ? 58.149 10.025 -65.003 1.00 52.03 100 ARG A CA 1
ATOM 745 C C . ARG A 1 100 ? 58.325 11.535 -65.129 1.00 52.03 100 ARG A C 1
ATOM 747 O O . ARG A 1 100 ? 57.501 12.184 -65.799 1.00 52.03 100 ARG A O 1
#

Secondary structure (DSSP, 8-state):
-------PPP--SSHHHHHHHHHHHHHHHHHHHHHHHHS--TTHHHHHHHHHHHHHHHHHHHHHHHHHHHHHHHHHH-S--TT-----------------

pLDDT: mean 77.82, std 19.99, range [37.62, 98.5]

Foldseek 3Di:
DDPPPPPPPPCCDDLVRLVVVLVVLLVVLQVQLVVLCVVPDDPSVVSSVVSNVVNVVSVVVNVVVVVVVVVVVVVVVPPDDPPPDDDDDDDPDDDDDDDD

Sequence (100 aa):
MASVTLEKPLDVGGPLSRRAAALANVRWFRALAWRALRDGGPRAELRAANARAAARIVLRQAKRDALVACLARQALESPGGPLHRAPDRPSQGDTVAPLR